Protein AF-A0A536XRL1-F1 (afdb_monomer)

Mean predicted aligned error: 15.47 Å

Structure (mmCIF, N/CA/C/O backbone):
data_AF-A0A536XRL1-F1
#
_entry.id   AF-A0A536XRL1-F1
#
loop_
_atom_site.group_PDB
_atom_site.id
_atom_site.type_symbol
_atom_site.label_atom_id
_atom_site.label_alt_id
_atom_site.label_comp_id
_atom_site.label_asym_id
_atom_site.label_entity_id
_atom_site.label_seq_id
_atom_site.pdbx_PDB_ins_code
_atom_site.Cartn_x
_atom_site.Cartn_y
_atom_site.Cartn_z
_atom_site.occupancy
_atom_site.B_iso_or_equiv
_atom_site.auth_seq_id
_atom_site.auth_comp_id
_atom_site.auth_asym_id
_atom_site.auth_atom_id
_atom_site.pdbx_PDB_model_num
ATOM 1 N N . MET A 1 1 ? -48.095 -39.269 13.712 1.00 43.25 1 MET A N 1
ATOM 2 C CA . MET A 1 1 ? -47.461 -39.443 12.391 1.00 43.25 1 MET A CA 1
ATOM 3 C C . MET A 1 1 ? -46.959 -38.083 11.941 1.00 43.25 1 MET A C 1
ATOM 5 O O . MET A 1 1 ? -47.771 -37.234 11.613 1.00 43.25 1 MET A O 1
ATOM 9 N N . ASN A 1 2 ? -45.637 -37.943 12.034 1.00 42.34 2 ASN A N 1
ATOM 10 C CA . ASN A 1 2 ? -44.709 -37.035 11.351 1.00 42.34 2 ASN A CA 1
ATOM 11 C C . ASN A 1 2 ? -44.822 -35.507 11.507 1.00 42.34 2 ASN A C 1
ATOM 13 O O . ASN A 1 2 ? -45.658 -34.853 10.894 1.00 42.34 2 ASN A O 1
ATOM 17 N N . ASP A 1 3 ? -43.864 -34.977 12.279 1.00 38.38 3 ASP A N 1
ATOM 18 C CA . ASP A 1 3 ? -42.880 -33.950 11.893 1.00 38.38 3 ASP A CA 1
ATOM 19 C C . ASP A 1 3 ? -42.952 -33.392 10.460 1.00 38.38 3 ASP A C 1
ATOM 21 O O . ASP A 1 3 ? -42.925 -34.154 9.494 1.00 38.38 3 ASP A O 1
ATOM 25 N N . ALA A 1 4 ? -42.838 -32.067 10.310 1.00 38.50 4 ALA A N 1
ATOM 26 C CA . ALA A 1 4 ? -41.523 -31.438 10.117 1.00 38.50 4 ALA A CA 1
ATOM 27 C C . ALA A 1 4 ? -41.625 -29.938 9.769 1.00 38.50 4 ALA A C 1
ATOM 29 O O . ALA A 1 4 ? -42.380 -29.527 8.893 1.00 38.50 4 ALA A O 1
ATOM 30 N N . ALA A 1 5 ? -40.727 -29.177 10.399 1.00 38.44 5 ALA A N 1
ATOM 31 C CA . ALA A 1 5 ? -40.039 -27.998 9.869 1.00 38.44 5 ALA A CA 1
ATOM 32 C C . ALA A 1 5 ? -40.833 -26.696 9.650 1.00 38.44 5 ALA A C 1
ATOM 34 O O . ALA A 1 5 ? -41.249 -26.328 8.553 1.00 38.44 5 ALA A O 1
ATOM 35 N N . ALA A 1 6 ? -40.843 -25.903 10.721 1.00 44.50 6 ALA A N 1
ATOM 36 C CA . ALA A 1 6 ? -40.734 -24.456 10.647 1.00 44.50 6 ALA A CA 1
ATOM 37 C C . ALA A 1 6 ? -39.475 -24.031 9.873 1.00 44.50 6 ALA A C 1
ATOM 39 O O . ALA A 1 6 ? -38.403 -24.555 10.154 1.00 44.50 6 ALA A O 1
ATOM 40 N N . VAL A 1 7 ? -39.577 -23.008 9.018 1.00 43.09 7 VAL A N 1
ATOM 41 C CA . VAL A 1 7 ? -38.507 -22.006 8.881 1.00 43.09 7 VAL A CA 1
ATOM 42 C C . VAL A 1 7 ? -39.131 -20.657 8.511 1.00 43.09 7 VAL A C 1
ATOM 44 O O . VAL A 1 7 ? -39.291 -20.308 7.342 1.00 43.09 7 VAL A O 1
ATOM 47 N N . ALA A 1 8 ? -39.500 -19.883 9.531 1.00 43.50 8 ALA A N 1
ATOM 48 C CA . ALA A 1 8 ? -39.672 -18.447 9.380 1.00 43.50 8 ALA A CA 1
ATOM 49 C C . ALA A 1 8 ? -38.280 -17.861 9.119 1.00 43.50 8 ALA A C 1
ATOM 51 O O . ALA A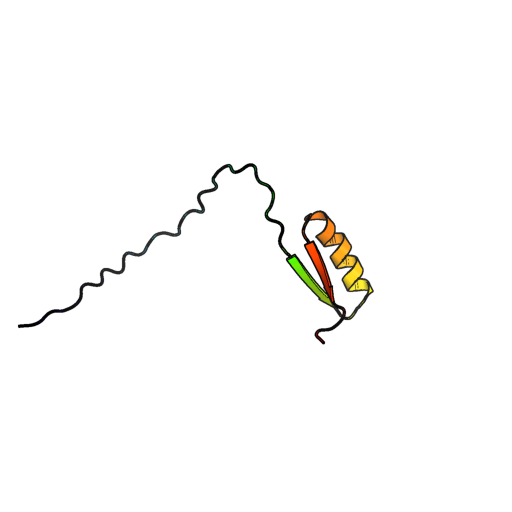 1 8 ? -37.453 -17.786 10.026 1.00 43.50 8 ALA A O 1
ATOM 52 N N . ARG A 1 9 ? -37.986 -17.493 7.869 1.00 48.50 9 ARG A N 1
ATOM 53 C CA . ARG A 1 9 ? -36.820 -16.655 7.581 1.00 48.50 9 ARG A CA 1
ATOM 54 C C . ARG A 1 9 ? -37.140 -15.251 8.078 1.00 48.50 9 ARG A C 1
ATOM 56 O O . ARG A 1 9 ? -37.720 -14.447 7.358 1.00 48.50 9 ARG A O 1
ATOM 63 N N . LEU A 1 10 ? -36.805 -15.005 9.341 1.00 47.66 10 LEU A N 1
ATOM 64 C CA . LEU A 1 10 ? -36.643 -13.668 9.889 1.00 47.66 10 LEU A CA 1
ATOM 65 C C . LEU A 1 10 ? -35.523 -12.999 9.090 1.00 47.66 10 LEU A C 1
ATOM 67 O O . LEU A 1 10 ? -34.371 -13.422 9.149 1.00 47.66 10 LEU A O 1
ATOM 71 N N . ALA A 1 11 ? -35.888 -12.006 8.285 1.00 51.16 11 ALA A N 1
ATOM 72 C CA . ALA A 1 11 ? -34.937 -11.072 7.717 1.00 51.16 11 ALA A CA 1
ATOM 73 C C . ALA A 1 11 ? -34.404 -10.229 8.879 1.00 51.16 11 ALA A C 1
ATOM 75 O O . ALA A 1 11 ? -35.072 -9.305 9.333 1.00 51.16 11 ALA A O 1
ATOM 76 N N . THR A 1 12 ? -33.249 -10.612 9.417 1.00 52.16 12 THR A N 1
ATOM 77 C CA . THR A 1 12 ? -32.512 -9.780 10.363 1.00 52.16 12 THR A CA 1
ATOM 78 C C . THR A 1 12 ? -32.030 -8.549 9.608 1.00 52.16 12 THR A C 1
ATOM 80 O O . THR A 1 12 ? -31.274 -8.652 8.640 1.00 52.16 12 THR A O 1
ATOM 83 N N . GLU A 1 13 ? -32.554 -7.402 10.021 1.00 54.25 13 GLU A N 1
ATOM 84 C CA . GLU A 1 13 ? -32.121 -6.058 9.650 1.00 54.25 13 GLU A CA 1
ATOM 85 C C . GLU A 1 13 ? -30.588 -5.948 9.759 1.00 54.25 13 GLU A C 1
ATOM 87 O O . GLU A 1 13 ? -29.993 -6.657 10.576 1.00 54.25 13 GLU A O 1
ATOM 92 N N . PRO A 1 14 ? -29.919 -5.119 8.934 1.00 53.94 14 PRO A N 1
ATOM 93 C CA . PRO A 1 14 ? -28.468 -5.004 8.990 1.00 53.94 14 PRO A CA 1
ATOM 94 C C . PRO A 1 14 ? -28.072 -4.573 10.401 1.00 53.94 14 PRO A C 1
ATOM 96 O O . PRO A 1 14 ? -28.520 -3.527 10.870 1.00 53.94 14 PRO A O 1
ATOM 99 N N . GLU A 1 15 ? -27.263 -5.394 11.075 1.00 53.25 15 GLU A N 1
ATOM 100 C CA . GLU A 1 15 ? -26.624 -5.039 12.338 1.00 53.25 15 GLU A CA 1
ATOM 101 C C . GLU A 1 15 ? -25.933 -3.690 12.144 1.00 53.25 15 GLU A C 1
ATOM 103 O O . GLU A 1 15 ? -24.911 -3.568 11.464 1.00 53.25 15 GLU A O 1
ATOM 108 N N . ALA A 1 16 ? -26.547 -2.645 12.698 1.00 48.22 16 ALA A N 1
ATOM 109 C CA . ALA A 1 16 ? -25.894 -1.372 12.879 1.00 48.22 16 ALA A CA 1
ATOM 110 C C . ALA A 1 16 ? -24.648 -1.662 13.717 1.00 48.22 16 ALA A C 1
ATOM 112 O O . ALA A 1 16 ? -24.768 -2.124 14.850 1.00 48.22 16 ALA A O 1
ATOM 113 N N . PHE A 1 17 ? -23.470 -1.442 13.129 1.00 55.66 17 PHE A N 1
ATOM 114 C CA . PHE A 1 17 ? -22.191 -1.520 13.821 1.00 55.66 17 PHE A CA 1
ATOM 115 C C . PHE A 1 17 ? -22.275 -0.639 15.069 1.00 55.66 17 PHE A C 1
ATOM 117 O O . PHE A 1 17 ? -22.202 0.588 14.986 1.00 55.66 17 PHE A O 1
ATOM 124 N N . ALA A 1 18 ? -22.499 -1.266 16.221 1.00 54.84 18 ALA A N 1
ATOM 125 C CA . ALA A 1 18 ? -22.481 -0.593 17.501 1.00 54.84 18 ALA A CA 1
ATOM 126 C C . ALA A 1 18 ? -21.031 -0.177 17.757 1.00 54.84 18 ALA A C 1
ATOM 128 O O . ALA A 1 18 ? -20.186 -0.999 18.104 1.00 54.84 18 ALA A O 1
ATOM 129 N N . VAL A 1 19 ? -20.730 1.098 17.511 1.00 56.41 19 VAL A N 1
ATOM 130 C CA . VAL A 1 19 ? -19.447 1.693 17.879 1.00 56.41 19 VAL A CA 1
ATOM 131 C C . VAL A 1 19 ? -19.473 1.882 19.392 1.00 56.41 19 VAL A C 1
ATOM 133 O O . VAL A 1 19 ? -20.018 2.858 19.908 1.00 56.41 19 VAL A O 1
ATOM 136 N N . GLU A 1 20 ? -18.942 0.905 20.120 1.00 61.66 20 GLU A N 1
ATOM 137 C CA . GLU A 1 20 ? -18.560 1.109 21.513 1.00 61.66 20 GLU A CA 1
ATOM 138 C C . GLU A 1 20 ? -17.422 2.142 21.543 1.00 61.66 20 GLU A C 1
ATOM 140 O O . GLU A 1 20 ? -16.481 2.012 20.757 1.00 61.66 20 GLU A O 1
ATOM 145 N N . PRO A 1 21 ? -17.448 3.157 22.429 1.00 61.16 21 PRO A N 1
ATOM 146 C CA . PRO A 1 21 ? -16.359 4.116 22.552 1.00 61.16 21 PRO A CA 1
ATOM 147 C C . PRO A 1 21 ? -15.203 3.466 23.325 1.00 61.16 21 PRO A C 1
ATOM 149 O O . PRO A 1 21 ? -14.863 3.856 24.442 1.00 61.16 21 PRO A O 1
ATOM 152 N N . ALA A 1 22 ? -14.606 2.429 22.742 1.00 56.06 22 ALA A N 1
ATOM 153 C CA . ALA A 1 22 ? -13.260 2.022 23.087 1.00 56.06 22 ALA A CA 1
ATOM 154 C C . ALA A 1 22 ? -12.357 3.151 22.602 1.00 56.06 22 ALA A C 1
ATOM 156 O O . ALA A 1 22 ? -12.456 3.535 21.443 1.00 56.06 22 ALA A O 1
ATOM 157 N N . ALA A 1 23 ? -11.526 3.716 23.481 1.00 57.16 23 ALA A N 1
ATOM 158 C CA . ALA A 1 23 ? -10.497 4.675 23.097 1.00 57.16 23 ALA A CA 1
ATOM 159 C C . ALA A 1 23 ? -9.811 4.165 21.818 1.00 57.16 23 ALA A C 1
ATOM 161 O O . ALA A 1 23 ? -9.131 3.138 21.865 1.00 57.16 23 ALA A O 1
ATOM 162 N N . GLU A 1 24 ? -10.118 4.802 20.682 1.00 57.12 24 GLU A N 1
ATOM 163 C CA . GLU A 1 24 ? -9.946 4.216 19.352 1.00 57.12 24 GLU A CA 1
ATOM 164 C C . GLU A 1 24 ? -8.459 4.199 18.996 1.00 57.12 24 GLU A C 1
ATOM 166 O O . GLU A 1 24 ? -7.946 5.040 18.262 1.00 57.12 24 GLU A O 1
ATOM 171 N N . ALA A 1 25 ? -7.729 3.228 19.537 1.00 66.50 25 ALA A N 1
ATOM 172 C CA . ALA A 1 25 ? -6.524 2.761 18.892 1.00 66.50 25 ALA A CA 1
ATOM 173 C C . ALA A 1 25 ? -6.981 2.208 17.543 1.00 66.50 25 ALA A C 1
ATOM 175 O O . ALA A 1 25 ? -7.584 1.135 17.486 1.00 66.50 25 ALA A O 1
ATOM 176 N N . THR A 1 26 ? -6.753 2.967 16.468 1.00 70.44 26 THR A N 1
ATOM 177 C CA . THR A 1 26 ? -6.997 2.498 15.103 1.00 70.44 26 THR A CA 1
ATOM 178 C C . THR A 1 26 ? -6.373 1.110 14.967 1.00 70.44 26 THR A C 1
ATOM 180 O O . THR A 1 26 ? -5.158 0.990 15.177 1.00 70.44 26 THR A O 1
ATOM 183 N N . PRO A 1 27 ? -7.164 0.060 14.686 1.00 80.06 27 PRO A N 1
ATOM 184 C CA . PRO A 1 27 ? -6.639 -1.293 14.629 1.00 80.06 27 PRO A CA 1
ATOM 185 C C . PRO A 1 27 ? -5.519 -1.348 13.590 1.00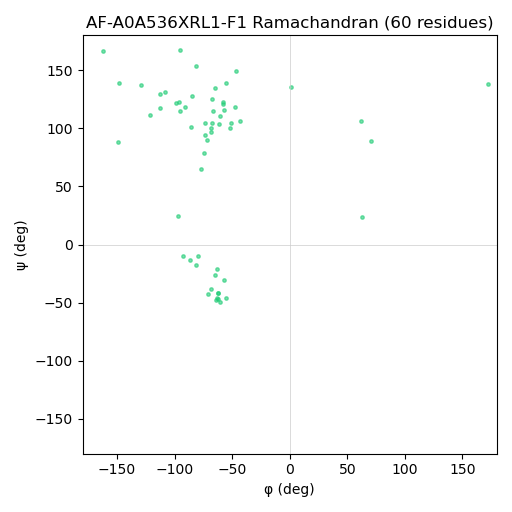 80.06 27 PRO A C 1
ATOM 187 O O . PRO A 1 27 ? -5.719 -0.977 12.435 1.00 80.06 27 PRO A O 1
ATOM 190 N N . GLN A 1 28 ? -4.324 -1.768 14.016 1.00 86.00 28 GLN A N 1
ATOM 191 C CA . GLN A 1 28 ? -3.170 -1.863 13.130 1.00 86.00 28 GLN A CA 1
ATOM 192 C C . GLN A 1 28 ? -3.330 -3.064 12.194 1.00 86.00 28 GLN A C 1
ATOM 194 O O . GL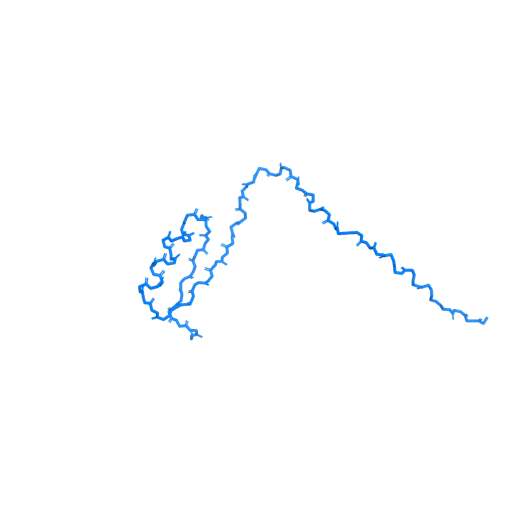N A 1 28 ? -3.124 -4.215 12.587 1.00 86.00 28 GLN A O 1
ATOM 199 N N . ALA A 1 29 ? -3.669 -2.793 10.939 1.00 89.00 29 ALA A N 1
ATOM 200 C CA . ALA A 1 29 ? -3.671 -3.772 9.867 1.00 89.00 29 ALA A CA 1
ATOM 201 C C . ALA A 1 29 ? -2.257 -3.964 9.296 1.00 89.00 29 ALA A C 1
ATOM 203 O O . ALA A 1 29 ? -1.407 -3.069 9.345 1.00 89.00 29 ALA A O 1
ATOM 204 N N . LYS A 1 30 ? -2.015 -5.151 8.731 1.00 92.12 30 LYS A N 1
ATOM 205 C CA . LYS A 1 30 ? -0.835 -5.438 7.906 1.00 92.12 30 LYS A CA 1
ATOM 206 C C . LYS A 1 30 ? -1.233 -5.326 6.438 1.00 92.12 30 LYS A C 1
ATOM 208 O O . LYS A 1 30 ? -2.138 -6.034 6.004 1.00 92.12 30 LYS A O 1
ATOM 213 N N . ILE A 1 31 ? -0.571 -4.448 5.695 1.00 91.50 31 ILE A N 1
ATOM 214 C CA . ILE A 1 31 ? -0.851 -4.168 4.284 1.00 91.50 31 ILE A CA 1
ATOM 215 C C . ILE A 1 31 ? 0.342 -4.653 3.468 1.00 91.50 31 ILE A C 1
ATOM 217 O O . ILE A 1 31 ? 1.442 -4.141 3.645 1.00 91.50 31 ILE A O 1
ATOM 221 N N . LEU A 1 32 ? 0.132 -5.629 2.584 1.00 92.69 32 LEU A N 1
ATOM 222 C CA . LEU A 1 32 ? 1.155 -6.088 1.648 1.00 92.69 32 LEU A CA 1
ATOM 223 C C . LEU A 1 32 ? 1.054 -5.289 0.346 1.00 92.69 32 LEU A C 1
ATOM 225 O O . LEU A 1 32 ? 0.038 -5.348 -0.342 1.00 92.69 32 LEU A O 1
ATOM 229 N N . LEU A 1 33 ? 2.116 -4.563 0.017 1.00 91.00 33 LEU A N 1
ATOM 230 C CA . LEU A 1 33 ? 2.314 -3.915 -1.269 1.00 91.00 33 LEU A CA 1
ATOM 231 C C . LEU A 1 33 ? 3.170 -4.813 -2.153 1.00 91.00 33 LEU A C 1
ATOM 233 O O . LEU A 1 33 ? 4.295 -5.143 -1.777 1.00 91.00 33 LEU A O 1
ATOM 237 N N . VAL A 1 34 ? 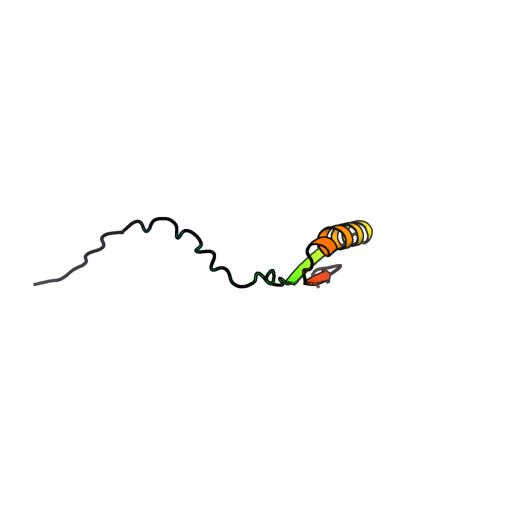2.635 -5.176 -3.317 1.00 92.38 34 VAL A N 1
ATOM 238 C CA . VAL A 1 34 ? 3.345 -5.941 -4.344 1.00 92.38 34 VAL A CA 1
ATOM 239 C C . VAL A 1 34 ? 3.359 -5.118 -5.622 1.00 92.38 34 VAL A C 1
ATOM 241 O O . VAL A 1 34 ? 2.307 -4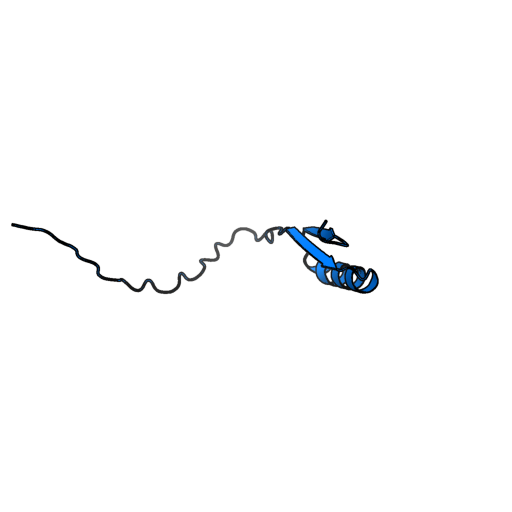.898 -6.216 1.00 92.38 34 VAL A O 1
ATOM 244 N N . ASP A 1 35 ? 4.537 -4.650 -6.016 1.00 90.25 35 ASP A N 1
ATOM 245 C CA . ASP A 1 35 ? 4.763 -3.949 -7.282 1.00 90.25 35 ASP A CA 1
ATOM 246 C C . ASP A 1 35 ? 6.191 -4.260 -7.741 1.00 90.25 35 ASP A C 1
ATOM 248 O O . ASP A 1 35 ? 7.111 -4.310 -6.919 1.00 90.25 35 ASP A O 1
ATOM 252 N N . ASP A 1 36 ? 6.376 -4.494 -9.032 1.00 90.94 36 ASP A N 1
ATOM 253 C CA . ASP A 1 36 ? 7.677 -4.752 -9.644 1.00 90.94 36 ASP A CA 1
ATOM 254 C C . ASP A 1 36 ? 8.401 -3.453 -10.035 1.00 90.94 36 ASP A C 1
ATOM 256 O O . ASP A 1 36 ? 9.615 -3.463 -10.266 1.00 90.94 36 ASP A O 1
ATOM 260 N N . GLU A 1 37 ? 7.703 -2.310 -10.046 1.00 92.94 37 GLU A N 1
ATOM 261 C CA . GLU A 1 37 ? 8.291 -1.012 -10.353 1.00 92.94 37 GLU A CA 1
ATOM 262 C C . GLU A 1 37 ? 8.708 -0.239 -9.080 1.00 92.94 37 GLU A C 1
ATOM 264 O O . GLU A 1 37 ? 7.869 0.249 -8.313 1.00 92.94 37 GLU A O 1
ATOM 269 N N . PRO A 1 38 ? 10.018 0.010 -8.863 1.00 89.19 38 PRO A N 1
ATOM 270 C CA . PRO A 1 38 ? 10.516 0.611 -7.620 1.00 89.19 38 PRO A CA 1
ATOM 271 C C . PRO A 1 38 ? 10.034 2.051 -7.392 1.00 89.19 38 PRO A C 1
ATOM 273 O O . PRO A 1 38 ? 9.940 2.504 -6.251 1.00 89.19 38 PRO A O 1
ATOM 276 N N . LYS A 1 39 ? 9.710 2.788 -8.463 1.00 93.06 39 LYS A N 1
ATOM 277 C CA . LYS A 1 39 ? 9.163 4.152 -8.366 1.00 93.06 39 LYS A CA 1
ATOM 278 C C . LYS A 1 39 ? 7.729 4.154 -7.843 1.00 93.06 39 LYS A C 1
ATOM 280 O O . LYS A 1 39 ? 7.393 4.998 -7.014 1.00 93.06 39 LYS A O 1
ATOM 285 N N . SER A 1 40 ? 6.914 3.220 -8.330 1.00 92.00 40 SER A N 1
ATOM 286 C CA . SER A 1 40 ? 5.529 3.036 -7.895 1.00 92.00 40 SER A CA 1
ATOM 287 C C . SER A 1 40 ? 5.495 2.631 -6.424 1.00 92.00 40 SER A C 1
ATOM 289 O O . SER A 1 40 ? 4.838 3.281 -5.609 1.00 92.00 40 SER A O 1
ATOM 291 N N . LEU A 1 41 ? 6.327 1.652 -6.052 1.00 92.31 41 LEU A N 1
ATOM 292 C CA . LEU A 1 41 ? 6.450 1.173 -4.676 1.00 92.31 41 LEU A CA 1
ATOM 293 C C . LEU A 1 41 ? 6.783 2.286 -3.680 1.00 92.31 41 LEU A C 1
ATOM 295 O O . LEU A 1 41 ? 6.157 2.386 -2.625 1.00 92.31 41 LEU A O 1
ATOM 299 N N . PHE A 1 42 ? 7.748 3.138 -4.029 1.00 92.50 42 PHE A N 1
ATOM 300 C CA . PHE A 1 42 ? 8.136 4.271 -3.196 1.00 92.50 42 PHE A CA 1
ATOM 301 C C . PHE A 1 42 ? 6.988 5.274 -3.022 1.00 92.50 42 PHE A C 1
ATOM 303 O O . PHE A 1 42 ? 6.680 5.677 -1.903 1.00 92.50 42 PHE A O 1
ATOM 310 N N . ALA A 1 43 ? 6.304 5.638 -4.111 1.00 94.06 43 ALA A N 1
ATOM 311 C CA . ALA A 1 43 ? 5.182 6.572 -4.051 1.00 94.06 43 ALA A CA 1
ATOM 312 C C . ALA A 1 43 ? 4.022 6.037 -3.191 1.00 94.06 43 ALA A C 1
ATOM 314 O O . ALA A 1 43 ? 3.442 6.775 -2.393 1.00 94.06 4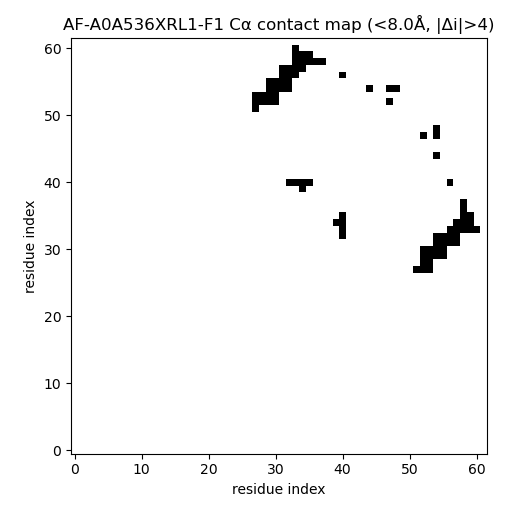3 ALA A O 1
ATOM 315 N N . LEU A 1 44 ? 3.703 4.747 -3.326 1.00 92.38 44 LEU A N 1
ATOM 316 C CA . LEU A 1 44 ? 2.654 4.089 -2.548 1.00 92.38 44 LEU A CA 1
ATOM 317 C C . LEU A 1 44 ? 3.025 3.970 -1.066 1.00 92.38 44 LEU A C 1
ATOM 319 O O . LEU A 1 44 ? 2.167 4.165 -0.207 1.00 92.38 44 LEU A O 1
ATOM 323 N N . GLN A 1 45 ? 4.293 3.694 -0.756 1.00 91.75 45 GLN A N 1
ATOM 324 C CA . GLN A 1 45 ? 4.782 3.663 0.620 1.00 91.75 45 GLN A CA 1
ATOM 325 C C . GLN A 1 45 ? 4.613 5.024 1.305 1.00 91.75 45 GLN A C 1
ATOM 327 O O . GLN A 1 45 ? 4.040 5.076 2.390 1.00 91.75 45 GLN A O 1
ATOM 332 N N . GLU A 1 46 ? 5.042 6.114 0.666 1.00 93.81 46 GLU A N 1
ATOM 333 C CA . GLU A 1 46 ? 4.909 7.473 1.215 1.00 93.81 46 GLU A CA 1
ATOM 334 C C . GLU A 1 46 ? 3.441 7.870 1.414 1.00 93.81 46 GLU A C 1
ATOM 336 O O . GLU A 1 46 ? 3.066 8.424 2.449 1.00 93.81 46 GLU A O 1
ATOM 341 N N . LEU A 1 47 ? 2.579 7.531 0.450 1.00 93.00 47 LEU A N 1
ATOM 342 C CA . LEU A 1 47 ? 1.148 7.810 0.540 1.00 93.00 47 LEU A CA 1
ATOM 343 C C . LEU A 1 47 ? 0.503 7.077 1.725 1.00 93.00 47 LEU A C 1
ATOM 345 O O . LEU A 1 47 ? -0.242 7.675 2.506 1.00 93.00 47 LEU A O 1
ATOM 349 N N . LEU A 1 48 ? 0.796 5.784 1.873 1.00 91.56 48 LEU A N 1
ATOM 350 C CA . LEU A 1 48 ? 0.182 4.930 2.890 1.00 91.56 48 LEU A CA 1
ATOM 351 C C . LEU A 1 48 ? 0.833 5.063 4.272 1.00 91.56 48 LEU A C 1
ATOM 353 O O . LEU A 1 48 ? 0.200 4.704 5.265 1.00 91.56 48 LEU A O 1
ATOM 357 N N . ALA A 1 49 ? 2.049 5.608 4.374 1.00 88.50 49 ALA A N 1
ATOM 358 C CA . ALA A 1 49 ? 2.714 5.871 5.653 1.00 88.50 49 ALA A CA 1
ATOM 359 C C . ALA A 1 49 ? 1.869 6.778 6.565 1.00 88.50 49 ALA A C 1
ATOM 361 O O . ALA A 1 49 ? 1.870 6.624 7.786 1.00 88.50 49 ALA A O 1
ATOM 362 N N . THR A 1 50 ? 1.079 7.671 5.964 1.00 89.31 50 THR A N 1
ATOM 363 C CA . THR A 1 50 ? 0.155 8.571 6.672 1.00 89.31 50 THR A CA 1
ATOM 364 C C . THR A 1 50 ? -0.959 7.841 7.428 1.00 89.31 50 THR A C 1
ATOM 366 O O . THR A 1 50 ? -1.520 8.394 8.371 1.00 89.31 50 THR A O 1
ATOM 369 N N . LEU A 1 51 ? -1.260 6.588 7.064 1.00 87.50 51 LEU A N 1
ATOM 370 C CA . LEU A 1 51 ? -2.313 5.784 7.689 1.00 87.50 51 LEU A CA 1
ATOM 371 C C . LEU A 1 51 ? -1.882 5.149 9.020 1.00 87.50 51 LEU A C 1
ATOM 373 O O . LEU A 1 51 ? -2.720 4.560 9.705 1.00 87.50 51 LEU A O 1
ATOM 377 N N . GLY A 1 52 ? -0.590 5.208 9.372 1.00 87.12 52 GLY A N 1
ATOM 378 C CA . GLY A 1 52 ? -0.066 4.616 10.610 1.00 87.12 52 GLY A CA 1
ATOM 379 C C . GLY A 1 52 ? -0.217 3.090 10.687 1.00 87.12 52 GLY A C 1
ATOM 380 O O . GLY A 1 52 ? -0.281 2.529 11.780 1.00 87.12 52 GLY A O 1
ATOM 381 N N . GLN A 1 53 ? -0.317 2.424 9.533 1.00 91.31 53 GLN A N 1
ATOM 382 C CA . GLN A 1 53 ? -0.489 0.973 9.407 1.00 91.31 53 GLN A CA 1
ATOM 383 C C . GLN A 1 53 ? 0.855 0.263 9.206 1.00 91.31 53 GLN A C 1
ATOM 385 O O . GLN A 1 53 ? 1.868 0.884 8.884 1.00 91.31 53 GLN A O 1
ATOM 390 N N . ASN A 1 54 ? 0.861 -1.065 9.340 1.00 91.50 54 ASN A N 1
ATOM 391 C CA . ASN A 1 54 ? 2.055 -1.871 9.096 1.00 91.50 54 ASN A CA 1
ATOM 392 C C . ASN A 1 54 ? 2.172 -2.209 7.603 1.00 91.50 54 ASN A C 1
ATOM 394 O O . ASN A 1 54 ? 1.500 -3.120 7.120 1.00 91.50 54 ASN A O 1
ATOM 398 N N . LEU A 1 55 ? 3.028 -1.489 6.877 1.00 91.25 55 LEU A N 1
ATOM 399 C CA . LEU A 1 55 ? 3.290 -1.741 5.457 1.00 91.25 55 LEU A CA 1
ATOM 400 C C . LEU A 1 55 ? 4.361 -2.828 5.282 1.00 91.25 55 LEU A C 1
ATOM 402 O O . LEU A 1 55 ? 5.451 -2.742 5.844 1.00 91.25 55 LEU A O 1
ATOM 406 N N . MET A 1 56 ? 4.058 -3.84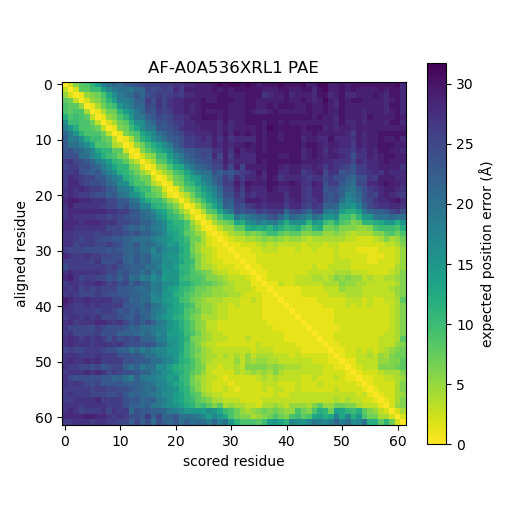2 4.479 1.00 91.75 56 MET A N 1
ATOM 407 C CA . MET A 1 56 ? 4.968 -4.902 4.051 1.00 91.75 56 MET A CA 1
ATOM 408 C C . MET A 1 56 ? 5.206 -4.743 2.553 1.00 91.75 56 MET A C 1
ATOM 410 O O . MET A 1 56 ? 4.248 -4.620 1.800 1.00 91.75 56 MET A O 1
ATOM 414 N N . ILE A 1 57 ? 6.463 -4.741 2.118 1.00 91.19 57 ILE A N 1
ATOM 415 C CA . ILE A 1 57 ? 6.829 -4.533 0.715 1.00 91.19 57 ILE A CA 1
ATOM 416 C C . ILE A 1 57 ? 7.326 -5.846 0.113 1.00 91.19 57 ILE A C 1
ATOM 418 O O . ILE A 1 57 ? 8.210 -6.484 0.685 1.00 91.19 57 ILE A O 1
ATOM 422 N N . ALA A 1 58 ? 6.805 -6.210 -1.053 1.00 90.44 58 ALA A N 1
ATOM 423 C CA . ALA A 1 58 ? 7.317 -7.281 -1.896 1.00 90.44 58 ALA A CA 1
ATOM 424 C C . ALA A 1 58 ? 7.500 -6.763 -3.332 1.00 90.44 58 ALA A C 1
ATOM 426 O O . ALA A 1 58 ? 6.656 -6.039 -3.849 1.00 90.44 58 ALA A O 1
ATOM 427 N N . GLN A 1 59 ? 8.617 -7.122 -3.966 1.00 84.94 59 GLN A N 1
ATOM 428 C CA . GLN A 1 59 ? 8.920 -6.742 -5.358 1.00 84.94 59 GLN A CA 1
ATOM 429 C C . GLN A 1 59 ? 8.451 -7.797 -6.374 1.00 84.94 5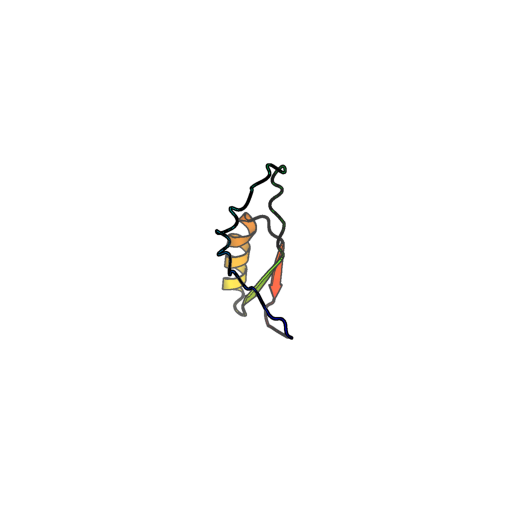9 GLN A C 1
ATOM 431 O O . GLN A 1 59 ? 8.486 -7.582 -7.580 1.00 84.94 59 GLN A O 1
ATOM 436 N N . SER A 1 60 ? 8.044 -8.965 -5.885 1.00 78.31 60 SER A N 1
ATOM 437 C CA . SER A 1 60 ? 7.564 -10.098 -6.668 1.00 78.31 60 SER A CA 1
ATOM 438 C C . SER A 1 60 ? 6.790 -11.052 -5.753 1.00 78.31 60 SER A C 1
ATOM 440 O O . SER A 1 60 ? 6.826 -10.916 -4.529 1.00 78.31 60 SER A O 1
ATOM 442 N N . GLY A 1 61 ? 6.055 -11.995 -6.345 1.00 74.12 61 GLY A N 1
ATOM 443 C CA . GLY A 1 61 ? 5.256 -12.997 -5.628 1.00 74.12 61 GLY A CA 1
ATOM 444 C C . GLY A 1 61 ? 5.937 -14.358 -5.442 1.00 74.12 61 GLY A C 1
ATOM 445 O O . GLY A 1 61 ? 5.216 -15.350 -5.359 1.00 74.12 61 GLY A O 1
ATOM 446 N N . GLU A 1 62 ? 7.275 -14.419 -5.448 1.00 62.75 62 GLU A N 1
ATOM 447 C CA . GLU A 1 62 ? 8.043 -15.663 -5.227 1.00 62.75 62 GLU A CA 1
ATOM 448 C C . GLU A 1 62 ? 8.388 -15.914 -3.753 1.00 62.75 62 GLU A C 1
ATOM 450 O O . GLU A 1 62 ? 8.670 -14.93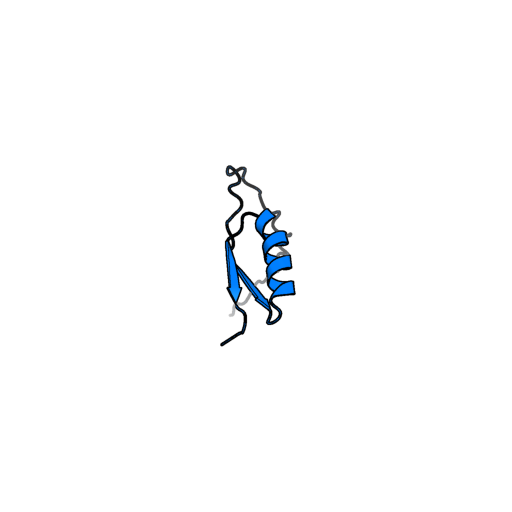4 -3.024 1.00 62.75 62 GLU A O 1
#

Solvent-accessible surface area (backbone atoms only — not comparable to full-atom values): 4380 Å² total; per-residue (Å²): 137,78,88,83,80,88,78,84,80,74,80,76,70,82,79,73,81,77,79,69,90,59,84,78,70,74,81,74,51,78,44,80,46,76,45,77,48,71,70,58,46,52,54,53,48,64,63,50,56,79,71,72,51,46,78,41,84,35,64,63,96,126

Nearest PDB structures (foldseek):
  3c3m-assembly1_A-2  TM=8.947E-01  e=5.803E-01  Methanoculleus marisnigri JR1
  4l85-assembly1_A  TM=8.802E-01  e=1.155E+00  Escherichia coli K-12
  4h60-assembly1_A  TM=8.552E-01  e=1.155E+00  Vibrio cholerae O395
  3eq2-assembly1_A  TM=8.591E-01  e=1.325E+00  Pseudomonas aeruginosa
  2iyn-assembly4_B  TM=8.583E-01  e=2.298E+00  Escherichia coli

Sequence (62 aa):
MNDAAAVARLATEPEAFAVEPAAEATPQAKILLVDDEPKSLFALQELLATLGQNLMIAQSGE

Radius of gyration: 22.91 Å; Cα contacts (8 Å, |Δi|>4): 43; chains: 1; bounding box: 58×48×34 Å

Foldseek 3Di:
DDDDDDDPPDPPDPPDPPPDPDVCPPPADEAEDEALDPVVVVVVCVVCVVVVHHYHYDNDDD

pLDDT: mean 73.27, std 19.87, range [38.38, 94.06]

Secondary structure (DSSP, 8-state):
-----------------------------EEEEE-S-HHHHHHHHHHHHTTT-EEEEESS--